Protein AF-A0A3A4V6E0-F1 (afdb_monomer_lite)

Secondary structure (DSSP, 8-state):
--SSGGGGGS------PPPGGG---EEEE-SSSEEEE-HHHHHHHHHHHHHHHHHHHHHHHSS-TTHHHHHHHHHHHHHHHHTPPPGGGT---HHHHHHHHHHHHHHHHHHHH-

Structure (mmCIF, N/CA/C/O backbone):
data_AF-A0A3A4V6E0-F1
#
_entry.id   AF-A0A3A4V6E0-F1
#
loop_
_atom_site.group_PDB
_atom_site.id
_atom_site.type_symbol
_atom_site.label_atom_id
_atom_site.label_alt_id
_atom_site.label_comp_id
_atom_site.label_asym_id
_atom_site.label_entity_id
_atom_site.label_seq_id
_atom_site.pdbx_PDB_ins_code
_atom_site.Cartn_x
_atom_site.Cartn_y
_atom_site.Cartn_z
_atom_site.occupancy
_atom_site.B_iso_or_equiv
_atom_site.auth_seq_id
_atom_site.auth_comp_id
_atom_site.auth_asym_id
_atom_site.auth_atom_id
_atom_site.pdbx_PDB_model_num
ATOM 1 N N . MET A 1 1 ? 32.894 -11.249 -59.263 1.00 49.59 1 MET A N 1
ATOM 2 C CA . MET A 1 1 ? 31.422 -11.262 -59.088 1.00 49.59 1 MET A CA 1
ATOM 3 C C . MET A 1 1 ? 31.022 -11.886 -57.736 1.00 49.59 1 MET A C 1
ATOM 5 O O . MET A 1 1 ? 30.064 -12.635 -57.676 1.00 49.59 1 MET A O 1
ATOM 9 N N . PHE A 1 2 ? 31.761 -11.609 -56.648 1.00 53.53 2 PHE A N 1
ATOM 10 C CA . PHE A 1 2 ? 31.549 -12.243 -55.327 1.00 53.53 2 PHE A CA 1
ATOM 11 C C . PHE A 1 2 ? 31.912 -11.322 -54.141 1.00 53.53 2 PHE A C 1
ATOM 13 O O . PHE A 1 2 ? 32.154 -11.786 -53.036 1.00 53.53 2 PHE A O 1
ATOM 20 N N . GLN A 1 3 ? 31.958 -10.003 -54.365 1.00 47.56 3 GLN A N 1
ATOM 21 C CA . GLN A 1 3 ? 32.286 -9.010 -53.328 1.00 47.56 3 GLN A CA 1
ATOM 22 C C . GLN A 1 3 ? 31.058 -8.221 -52.840 1.00 47.56 3 GLN A C 1
ATOM 24 O O . GLN A 1 3 ? 31.119 -7.562 -51.813 1.00 47.56 3 GLN A O 1
ATOM 29 N N . TRP A 1 4 ? 29.925 -8.319 -53.545 1.00 43.62 4 TRP A N 1
ATOM 30 C CA . TRP A 1 4 ? 28.696 -7.590 -53.210 1.00 43.62 4 TRP A CA 1
ATOM 31 C C . TRP A 1 4 ? 27.843 -8.288 -52.134 1.00 43.62 4 TRP A C 1
ATOM 33 O O . TRP A 1 4 ? 27.141 -7.625 -51.381 1.00 43.62 4 TRP A O 1
ATOM 43 N N . PHE A 1 5 ? 27.958 -9.615 -51.991 1.00 47.78 5 PHE A N 1
ATOM 44 C CA . PHE A 1 5 ? 27.172 -10.393 -51.019 1.00 47.78 5 PHE A CA 1
ATOM 45 C C . PHE A 1 5 ? 27.555 -10.146 -49.549 1.00 47.78 5 PHE A C 1
ATOM 47 O O . PHE A 1 5 ? 26.740 -10.382 -48.664 1.00 47.78 5 PHE A O 1
ATOM 54 N N . TRP A 1 6 ? 28.764 -9.648 -49.273 1.00 51.09 6 TRP A N 1
ATOM 55 C CA . TRP A 1 6 ? 29.228 -9.392 -47.903 1.00 51.09 6 TRP A CA 1
ATOM 56 C C . TRP A 1 6 ? 28.802 -8.023 -47.350 1.00 51.09 6 TRP A C 1
ATOM 58 O O . TRP A 1 6 ? 28.789 -7.844 -46.138 1.00 51.09 6 TRP A O 1
ATOM 68 N N . ASN A 1 7 ? 28.363 -7.089 -48.203 1.00 48.09 7 ASN A N 1
ATOM 69 C CA . ASN A 1 7 ? 27.887 -5.767 -47.769 1.00 48.09 7 ASN A CA 1
ATOM 70 C C . ASN A 1 7 ? 26.421 -5.746 -47.302 1.00 48.09 7 ASN A C 1
ATOM 72 O O . ASN A 1 7 ? 25.960 -4.719 -46.822 1.00 48.09 7 ASN A O 1
ATOM 76 N N . LEU A 1 8 ? 25.690 -6.862 -47.399 1.00 50.56 8 LEU A N 1
ATOM 77 C CA . LEU A 1 8 ? 24.344 -7.002 -46.817 1.00 50.56 8 LEU A CA 1
ATOM 78 C C . LEU A 1 8 ? 24.364 -7.394 -45.328 1.00 50.56 8 LEU A C 1
ATOM 80 O O . LEU A 1 8 ? 23.325 -7.364 -44.677 1.00 50.56 8 LEU A O 1
ATOM 84 N N . PHE A 1 9 ? 25.538 -7.735 -44.788 1.00 55.84 9 PHE A N 1
ATOM 85 C CA . PHE A 1 9 ? 25.778 -7.928 -43.352 1.00 55.84 9 PHE A CA 1
ATOM 86 C C . PHE A 1 9 ? 26.534 -6.742 -42.726 1.00 55.84 9 PHE A C 1
ATOM 88 O O . PHE A 1 9 ? 27.061 -6.857 -41.619 1.00 55.84 9 PHE A O 1
ATOM 95 N N . GLY A 1 10 ? 26.609 -5.617 -43.444 1.00 47.47 10 GLY A N 1
ATOM 96 C CA . GLY A 1 10 ? 27.142 -4.360 -42.938 1.00 47.47 10 GLY A CA 1
ATOM 97 C C . GLY A 1 10 ? 26.156 -3.730 -41.964 1.00 47.47 10 GLY A C 1
ATOM 98 O O . GLY A 1 10 ? 25.023 -3.452 -42.338 1.00 47.47 10 GLY A O 1
ATOM 99 N N . GLU A 1 11 ? 26.623 -3.565 -40.729 1.00 53.84 11 GLU A N 1
ATOM 100 C CA . GLU A 1 11 ? 26.040 -2.750 -39.664 1.00 53.84 11 GLU A CA 1
ATOM 101 C C . GLU A 1 11 ? 24.557 -3.029 -39.386 1.00 53.84 11 GLU A C 1
ATOM 103 O O . GLU A 1 11 ? 23.643 -2.385 -39.894 1.00 53.84 11 GLU A O 1
ATOM 108 N N . LYS A 1 12 ? 24.315 -3.947 -38.438 1.00 49.34 12 LYS A N 1
ATOM 109 C CA . LYS A 1 12 ? 23.198 -3.724 -37.519 1.00 49.34 12 LYS A CA 1
ATOM 110 C C . LYS A 1 12 ? 23.468 -2.369 -36.873 1.00 49.34 12 LYS A C 1
ATOM 112 O O . LYS A 1 12 ? 24.245 -2.306 -35.924 1.00 49.34 12 LYS A O 1
ATOM 117 N N . GLU A 1 13 ? 22.856 -1.311 -37.392 1.00 50.28 13 GLU A N 1
ATOM 118 C CA . GLU A 1 13 ? 22.521 -0.168 -36.562 1.00 50.28 13 GLU A CA 1
ATOM 119 C C . GLU A 1 13 ? 21.851 -0.776 -35.330 1.00 50.28 13 GLU A C 1
ATOM 121 O O . GLU A 1 13 ? 20.776 -1.384 -35.419 1.00 50.28 13 GLU A O 1
ATOM 126 N N . GLU A 1 14 ? 22.548 -0.752 -34.191 1.00 52.47 14 GLU A N 1
ATOM 127 C CA . GLU A 1 14 ? 21.874 -0.908 -32.919 1.00 52.47 14 GLU A CA 1
ATOM 128 C C . GLU A 1 14 ? 20.820 0.187 -32.938 1.00 52.47 14 GLU A C 1
ATOM 130 O O . GLU A 1 14 ? 21.134 1.365 -32.784 1.00 52.47 14 GLU A O 1
ATOM 135 N N . ILE A 1 15 ? 19.569 -0.190 -33.214 1.00 57.22 15 ILE A N 1
ATOM 136 C CA . ILE A 1 15 ? 18.436 0.639 -32.852 1.00 57.22 15 ILE A CA 1
ATOM 137 C C . ILE A 1 15 ? 18.697 0.907 -31.377 1.00 57.22 15 ILE A C 1
ATOM 139 O O . ILE A 1 15 ? 18.613 -0.025 -30.571 1.00 57.22 15 ILE A O 1
ATOM 143 N N . ASP A 1 16 ? 19.095 2.134 -31.039 1.00 58.41 16 ASP A N 1
ATOM 144 C CA . ASP A 1 16 ? 19.217 2.600 -29.661 1.00 58.41 16 ASP A CA 1
ATOM 145 C C . ASP A 1 16 ? 17.789 2.738 -29.124 1.00 58.41 16 ASP A C 1
ATOM 147 O O . ASP A 1 16 ? 17.214 3.808 -28.957 1.00 58.41 16 ASP A O 1
ATOM 151 N N . GLY A 1 17 ? 17.138 1.584 -29.046 1.00 63.44 17 GLY A N 1
ATOM 152 C CA . GLY A 1 17 ? 15.788 1.385 -28.603 1.00 63.44 17 GLY A CA 1
ATOM 153 C C . GLY A 1 17 ? 15.796 1.208 -27.101 1.00 63.44 17 GLY A C 1
ATOM 154 O O . GLY A 1 17 ? 16.814 0.898 -26.482 1.00 63.44 17 GLY A O 1
ATOM 155 N N . TYR A 1 18 ? 14.616 1.385 -26.528 1.00 60.66 18 TYR A N 1
ATOM 156 C CA . TYR A 1 18 ? 14.364 1.215 -25.108 1.00 60.66 18 TYR A CA 1
ATOM 157 C C . TYR A 1 18 ? 14.971 -0.089 -24.564 1.00 60.66 18 TYR A C 1
ATOM 159 O O . TYR A 1 18 ? 14.574 -1.189 -24.965 1.00 60.66 18 TYR A O 1
ATOM 167 N N . LYS A 1 19 ? 15.928 0.022 -23.636 1.00 70.00 19 LYS A N 1
ATOM 168 C CA . LYS A 1 19 ? 16.567 -1.135 -23.004 1.00 70.00 19 LYS A CA 1
ATOM 169 C C . LYS A 1 19 ? 15.718 -1.538 -21.797 1.00 70.00 19 LYS A C 1
ATOM 171 O O . LYS A 1 19 ? 15.233 -0.679 -21.069 1.00 70.00 19 LYS A O 1
ATOM 176 N N . PRO A 1 20 ? 15.576 -2.836 -21.478 1.00 65.69 20 PRO A N 1
ATOM 177 C CA . PRO A 1 20 ? 14.829 -3.272 -20.291 1.00 65.69 20 PRO A CA 1
ATOM 178 C C . PRO A 1 20 ? 15.300 -2.640 -18.968 1.00 65.69 20 PRO A C 1
ATOM 180 O O . PRO A 1 20 ? 14.532 -2.562 -18.012 1.00 65.69 20 PRO A O 1
ATOM 183 N N . LYS A 1 21 ? 16.561 -2.186 -18.911 1.00 65.88 21 LYS A N 1
ATOM 184 C CA . LYS A 1 21 ? 17.153 -1.473 -17.769 1.00 65.88 21 LYS A CA 1
ATOM 185 C C . LYS A 1 21 ? 16.634 -0.038 -17.612 1.00 65.88 21 LYS A C 1
ATOM 187 O O . LYS A 1 21 ? 16.721 0.498 -16.515 1.00 65.88 21 LYS A O 1
ATOM 192 N N . ASP A 1 22 ? 16.046 0.528 -18.662 1.00 66.25 22 ASP A N 1
ATOM 193 C CA . ASP A 1 22 ? 15.457 1.870 -18.681 1.00 66.25 22 ASP A CA 1
ATOM 194 C C . ASP A 1 22 ? 14.035 1.871 -18.089 1.00 66.25 22 ASP A C 1
ATOM 196 O O . ASP A 1 22 ? 13.365 2.904 -18.011 1.00 66.25 22 ASP A O 1
ATOM 200 N N . ARG A 1 23 ? 13.538 0.703 -17.652 1.00 75.69 23 ARG A N 1
ATOM 201 C CA . ARG A 1 23 ? 12.239 0.584 -16.992 1.00 75.69 23 ARG A CA 1
ATOM 202 C C . ARG A 1 23 ? 12.294 1.117 -15.574 1.00 75.69 23 ARG A C 1
ATOM 204 O O . ARG A 1 23 ? 12.838 0.487 -14.670 1.00 75.69 23 ARG A O 1
ATOM 211 N N . LEU A 1 24 ? 11.647 2.263 -15.386 1.00 83.56 24 LEU A N 1
ATOM 212 C CA . LEU A 1 24 ? 11.307 2.807 -14.080 1.00 83.56 24 LEU A CA 1
ATOM 213 C C . LEU A 1 24 ? 10.358 1.833 -13.375 1.00 83.56 24 LEU A C 1
ATOM 215 O O . LEU A 1 24 ? 9.181 1.735 -13.714 1.00 83.56 24 LEU A O 1
ATOM 219 N N . LEU A 1 25 ? 10.896 1.081 -12.417 1.00 90.38 25 LEU A N 1
ATOM 220 C CA . LEU A 1 25 ? 10.141 0.159 -11.576 1.00 90.38 25 LEU A CA 1
ATOM 221 C C . LEU A 1 25 ? 10.032 0.733 -10.169 1.00 90.38 25 LEU A C 1
ATOM 223 O O . LEU A 1 25 ? 11.036 1.119 -9.568 1.00 90.38 25 LEU A O 1
ATOM 227 N N . PHE A 1 26 ? 8.821 0.726 -9.624 1.00 94.75 26 PHE A N 1
ATOM 228 C CA . PHE A 1 26 ? 8.604 1.050 -8.223 1.00 94.75 26 PHE A CA 1
ATOM 229 C C . PHE A 1 26 ? 8.848 -0.204 -7.381 1.00 94.75 26 PHE A C 1
ATOM 231 O O . PHE A 1 26 ? 8.291 -1.265 -7.670 1.00 94.75 26 PHE A O 1
ATOM 238 N N . SER A 1 27 ? 9.716 -0.105 -6.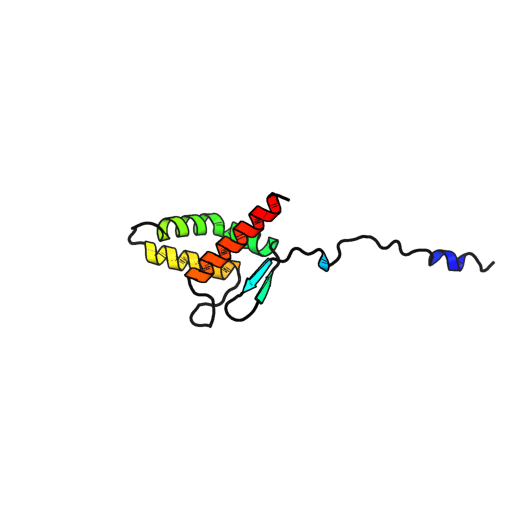374 1.00 95.06 27 SER A N 1
ATOM 239 C CA . SER A 1 27 ? 10.076 -1.237 -5.513 1.00 95.06 27 SER A CA 1
ATOM 240 C C . SER A 1 27 ? 9.499 -1.049 -4.115 1.00 95.06 27 SER A C 1
ATOM 242 O O . SER A 1 27 ? 9.703 0.007 -3.525 1.00 95.06 27 SER A O 1
ATOM 244 N N . TYR A 1 28 ? 8.822 -2.063 -3.580 1.00 96.19 28 TYR A N 1
ATOM 245 C CA . TYR A 1 28 ? 8.228 -2.026 -2.239 1.00 96.19 28 TYR A CA 1
ATOM 246 C C . TYR A 1 28 ? 8.224 -3.401 -1.568 1.00 96.19 28 TYR A C 1
ATOM 248 O O . TYR A 1 28 ? 8.334 -4.420 -2.244 1.00 96.19 28 TYR A O 1
ATOM 256 N N . PHE A 1 29 ? 8.101 -3.441 -0.241 1.00 96.00 29 PHE A N 1
ATOM 257 C CA . PHE A 1 29 ? 7.942 -4.676 0.529 1.00 96.00 29 PHE A CA 1
ATOM 258 C C . PHE A 1 29 ? 6.456 -5.028 0.656 1.00 96.00 29 PHE A C 1
ATOM 260 O O . PHE A 1 29 ? 5.653 -4.152 0.956 1.00 96.00 29 PHE A O 1
ATOM 267 N N . ASN A 1 30 ? 6.075 -6.285 0.411 1.00 93.50 30 ASN A N 1
ATOM 268 C CA . ASN A 1 30 ? 4.667 -6.711 0.430 1.00 93.50 30 ASN A CA 1
ATOM 269 C C . ASN A 1 30 ? 4.241 -7.469 1.705 1.00 93.50 30 ASN A C 1
ATOM 271 O O . ASN A 1 30 ? 3.162 -8.058 1.709 1.00 93.50 30 ASN A O 1
ATOM 275 N N . GLY A 1 31 ? 5.098 -7.511 2.728 1.00 91.75 31 GLY A N 1
ATOM 276 C CA . GLY A 1 31 ? 4.937 -8.345 3.929 1.00 91.75 31 GLY A CA 1
ATOM 277 C C . GLY A 1 31 ? 5.825 -9.594 3.929 1.00 91.75 31 GLY A C 1
ATOM 278 O O . GLY A 1 31 ? 6.247 -10.056 4.983 1.00 91.75 31 GLY A O 1
ATOM 279 N N . GLU A 1 32 ? 6.216 -10.089 2.750 1.00 92.50 32 GLU A N 1
ATOM 280 C CA . GLU A 1 32 ? 7.054 -11.293 2.619 1.00 92.50 32 GLU A CA 1
ATOM 281 C C . GLU A 1 32 ? 8.370 -11.025 1.886 1.00 92.50 32 GLU A C 1
ATOM 283 O O . GLU A 1 32 ? 9.420 -11.568 2.230 1.00 92.50 32 GLU A O 1
ATOM 288 N N . LYS A 1 33 ? 8.325 -10.209 0.830 1.00 93.81 33 LYS A N 1
ATOM 289 C CA . LYS A 1 33 ? 9.467 -9.937 -0.043 1.00 93.81 33 LYS A CA 1
ATOM 290 C C . LYS A 1 33 ? 9.353 -8.581 -0.721 1.00 93.81 33 LYS A C 1
ATOM 292 O O . LYS A 1 33 ? 8.287 -7.973 -0.808 1.00 93.81 33 LYS A O 1
ATOM 297 N N . THR A 1 34 ? 10.469 -8.138 -1.283 1.00 96.00 34 THR A N 1
ATOM 298 C CA . THR A 1 34 ? 10.492 -6.959 -2.145 1.00 96.00 34 THR A CA 1
ATOM 299 C C . THR A 1 34 ? 9.914 -7.290 -3.520 1.00 96.00 34 THR A C 1
ATOM 301 O O . THR A 1 34 ? 10.368 -8.211 -4.202 1.00 96.00 34 THR A O 1
ATOM 304 N N . ILE A 1 35 ? 8.929 -6.507 -3.943 1.00 95.25 35 ILE A N 1
ATOM 305 C CA . ILE A 1 35 ? 8.288 -6.548 -5.253 1.00 95.25 35 ILE A CA 1
ATOM 306 C C . ILE A 1 35 ? 8.779 -5.363 -6.076 1.00 95.25 35 ILE A C 1
ATOM 308 O O . ILE A 1 35 ? 8.886 -4.251 -5.568 1.00 95.25 35 ILE A O 1
ATOM 312 N N . LYS A 1 36 ? 9.053 -5.600 -7.362 1.00 94.25 36 LYS A N 1
ATOM 313 C CA . LYS A 1 36 ? 9.261 -4.547 -8.359 1.00 94.25 36 LYS A CA 1
ATOM 314 C C . LYS A 1 36 ? 8.037 -4.501 -9.261 1.00 94.25 36 LYS A C 1
ATOM 316 O O . LYS A 1 36 ? 7.792 -5.456 -9.996 1.00 94.25 36 LYS A O 1
ATOM 321 N N . ALA A 1 37 ? 7.269 -3.426 -9.184 1.00 93.81 37 ALA A N 1
ATOM 322 C CA . ALA A 1 37 ? 6.037 -3.261 -9.937 1.00 93.81 37 ALA A CA 1
ATOM 323 C C . ALA A 1 37 ? 6.164 -2.177 -11.004 1.00 93.81 37 ALA A C 1
ATOM 325 O O . ALA A 1 37 ? 6.942 -1.228 -10.880 1.00 93.81 37 ALA A O 1
ATOM 326 N N . ASP A 1 38 ? 5.352 -2.331 -12.047 1.00 92.75 38 ASP A N 1
ATOM 327 C CA . ASP A 1 38 ? 5.163 -1.295 -13.047 1.00 92.75 38 ASP A CA 1
ATOM 328 C C . ASP A 1 38 ? 4.334 -0.147 -12.436 1.00 92.75 38 ASP A C 1
ATOM 330 O O . ASP A 1 38 ? 3.171 -0.359 -12.066 1.00 92.75 38 ASP A O 1
ATOM 334 N N . PRO A 1 39 ? 4.903 1.063 -12.319 1.00 93.12 39 PRO A N 1
ATOM 335 C CA . PRO A 1 39 ? 4.222 2.201 -11.715 1.00 93.12 39 PRO A CA 1
ATOM 336 C C . PRO A 1 39 ? 2.967 2.618 -12.487 1.00 93.12 39 PRO A C 1
ATOM 338 O O . PRO A 1 39 ? 2.033 3.128 -11.874 1.00 93.12 39 PRO A O 1
ATOM 341 N N . MET A 1 40 ? 2.884 2.371 -13.801 1.00 91.94 40 MET A N 1
ATOM 342 C CA . MET A 1 40 ? 1.678 2.693 -14.572 1.00 91.94 40 MET A CA 1
ATOM 343 C C . MET A 1 40 ? 0.502 1.803 -14.178 1.00 91.94 40 MET A C 1
ATOM 345 O O . MET A 1 40 ? -0.637 2.267 -14.130 1.00 91.94 40 MET A O 1
ATOM 349 N N . VAL A 1 41 ? 0.765 0.532 -13.867 1.00 94.50 41 VAL A N 1
ATOM 350 C CA . VAL A 1 41 ? -0.272 -0.401 -13.408 1.00 94.50 41 VAL A CA 1
ATOM 351 C C . VAL A 1 41 ? -0.786 0.020 -12.036 1.00 94.50 41 VAL A C 1
ATOM 353 O O . VAL A 1 41 ? -1.998 0.066 -11.832 1.00 94.50 41 VAL A O 1
ATOM 356 N N . LEU A 1 42 ? 0.123 0.368 -11.121 1.00 96.12 42 LEU A N 1
ATOM 357 C CA . LEU A 1 42 ? -0.235 0.861 -9.790 1.00 96.12 42 LEU A CA 1
ATOM 358 C C . LEU A 1 42 ? -1.032 2.166 -9.874 1.00 96.12 42 LEU A C 1
ATOM 360 O O . LEU A 1 42 ? -2.086 2.279 -9.257 1.00 96.12 42 LEU A O 1
ATOM 364 N N . HIS A 1 43 ? -0.585 3.113 -10.702 1.00 94.81 43 HIS A N 1
ATOM 365 C CA . HIS A 1 43 ? -1.282 4.378 -10.908 1.00 94.81 43 HIS A CA 1
ATOM 366 C C . HIS A 1 43 ? -2.677 4.170 -11.505 1.00 94.81 43 HIS A C 1
ATOM 368 O O . HIS A 1 43 ? -3.631 4.798 -11.062 1.00 94.81 43 HIS A O 1
ATOM 374 N N . ARG A 1 44 ? -2.837 3.273 -12.486 1.00 95.81 44 ARG A N 1
ATOM 375 C CA . ARG A 1 44 ? -4.158 2.978 -13.060 1.00 95.81 44 ARG A CA 1
ATOM 376 C C . ARG A 1 44 ? -5.119 2.428 -12.005 1.00 95.81 44 ARG A C 1
ATOM 378 O O . ARG A 1 44 ? -6.212 2.962 -11.871 1.00 95.81 44 ARG A O 1
ATOM 385 N N . LYS A 1 45 ? -4.686 1.436 -11.221 1.00 97.19 45 LYS A N 1
ATOM 386 C CA . LYS A 1 45 ? -5.483 0.888 -10.111 1.00 97.19 45 LYS A CA 1
ATOM 387 C C . LYS A 1 45 ? -5.829 1.951 -9.069 1.00 97.19 45 LYS A C 1
ATOM 389 O O . LYS A 1 45 ? -6.948 1.983 -8.578 1.00 97.19 45 LYS A O 1
ATOM 394 N N . LEU A 1 46 ? -4.883 2.836 -8.751 1.00 96.25 46 LEU A N 1
ATOM 395 C CA . LEU A 1 46 ? -5.125 3.957 -7.847 1.00 96.25 46 LEU A CA 1
ATOM 396 C C . LEU A 1 46 ? -6.213 4.887 -8.397 1.00 96.25 46 LEU A C 1
ATOM 398 O O . LEU A 1 46 ? -7.104 5.279 -7.654 1.00 96.25 46 LEU A O 1
ATOM 402 N N . MET A 1 47 ? -6.172 5.213 -9.691 1.00 95.12 47 MET A N 1
ATOM 403 C CA . MET A 1 47 ? -7.179 6.069 -10.325 1.00 95.12 47 MET A CA 1
ATOM 404 C C . MET A 1 47 ? -8.565 5.416 -10.380 1.00 95.12 47 MET A C 1
ATOM 406 O O . MET A 1 47 ? -9.558 6.128 -10.264 1.00 95.12 47 MET A O 1
ATOM 410 N N . GLU A 1 48 ? -8.643 4.089 -10.517 1.00 96.75 48 GLU A N 1
ATOM 411 C CA . GLU A 1 48 ? -9.909 3.337 -10.499 1.00 96.75 48 GLU A CA 1
ATOM 412 C C . GLU A 1 48 ? -10.653 3.482 -9.162 1.00 96.75 48 GLU A C 1
ATOM 414 O O . GLU A 1 48 ? -11.878 3.549 -9.155 1.00 96.75 48 GLU A O 1
ATOM 419 N N . VAL A 1 49 ? -9.926 3.585 -8.043 1.00 96.06 49 VAL A N 1
ATOM 420 C CA . VAL A 1 49 ? -10.511 3.704 -6.693 1.00 96.06 49 VAL A CA 1
ATOM 421 C C . VAL A 1 49 ? -10.291 5.076 -6.048 1.00 96.06 49 VAL A C 1
ATOM 423 O O . VAL A 1 49 ? -10.642 5.274 -4.888 1.00 96.06 49 VAL A O 1
ATOM 426 N N . GLY A 1 50 ? -9.703 6.035 -6.767 1.00 92.69 50 GLY A N 1
ATOM 427 C CA . GLY A 1 50 ? -9.117 7.242 -6.176 1.00 92.69 50 GLY A CA 1
ATOM 428 C C . GLY A 1 50 ? -10.120 8.135 -5.449 1.00 92.69 50 GLY A C 1
ATOM 429 O O . GLY A 1 50 ? -9.827 8.640 -4.366 1.00 92.69 50 GLY A O 1
ATOM 430 N N . THR A 1 51 ? -11.324 8.299 -6.003 1.00 93.88 51 THR A N 1
ATOM 431 C CA . THR A 1 51 ? -12.388 9.089 -5.366 1.00 93.88 51 THR A CA 1
ATOM 432 C C . THR A 1 51 ? -12.856 8.453 -4.060 1.00 93.88 51 THR A C 1
ATOM 434 O O . THR A 1 51 ? -12.972 9.145 -3.050 1.00 93.88 51 THR A O 1
ATOM 437 N N . GLU A 1 52 ? -13.089 7.141 -4.062 1.00 95.25 52 GLU A N 1
ATOM 438 C CA . GLU A 1 52 ? -13.536 6.415 -2.872 1.00 95.25 52 GLU A CA 1
ATOM 439 C C . GLU A 1 52 ? -12.435 6.361 -1.810 1.00 95.25 52 GLU A C 1
ATOM 441 O O . GLU A 1 52 ? -12.691 6.641 -0.644 1.00 95.25 52 GLU A O 1
ATOM 446 N N . LEU A 1 53 ? -11.194 6.086 -2.223 1.00 95.00 53 LEU A N 1
ATOM 447 C CA . LEU A 1 53 ? -10.032 6.074 -1.340 1.00 95.00 53 LEU A CA 1
ATOM 448 C C . LEU A 1 53 ? -9.833 7.435 -0.665 1.00 95.00 53 LEU A C 1
ATOM 450 O O . LEU A 1 53 ? -9.622 7.497 0.542 1.00 95.00 53 LEU A O 1
ATOM 454 N N . SER A 1 54 ? -9.950 8.532 -1.419 1.00 94.81 54 SER A N 1
ATOM 455 C CA . SER A 1 54 ? -9.825 9.880 -0.859 1.00 94.81 54 SER A CA 1
ATOM 456 C C . SER A 1 54 ? -10.908 10.183 0.178 1.00 94.81 54 SER A C 1
ATOM 458 O O . SER A 1 54 ? -10.611 10.831 1.182 1.00 94.81 54 SER A O 1
ATOM 460 N N . LEU A 1 55 ? -12.146 9.740 -0.055 1.00 95.44 55 LEU A N 1
ATOM 461 C CA . LEU A 1 55 ? -13.240 9.899 0.902 1.00 95.44 55 LEU A CA 1
ATOM 462 C C . LEU A 1 55 ? -12.986 9.069 2.166 1.00 95.44 55 LEU A C 1
ATOM 464 O O . LEU A 1 55 ? -13.113 9.587 3.275 1.00 95.44 55 LEU A O 1
ATOM 468 N N . ASP A 1 56 ? -12.564 7.816 2.010 1.00 95.56 56 ASP A N 1
ATOM 469 C CA . ASP A 1 56 ? -12.263 6.938 3.138 1.00 95.56 56 ASP A CA 1
ATOM 470 C C . ASP A 1 56 ? -11.123 7.492 4.000 1.00 95.56 56 ASP A C 1
ATOM 472 O O . ASP A 1 56 ? -11.252 7.531 5.221 1.00 95.56 56 ASP A O 1
ATOM 476 N N . MET A 1 57 ? -10.053 8.018 3.390 1.00 94.19 57 MET A N 1
ATOM 477 C CA . MET A 1 57 ? -8.955 8.687 4.106 1.00 94.19 57 MET A CA 1
ATOM 478 C C . MET A 1 57 ? -9.446 9.890 4.933 1.00 94.19 57 MET A C 1
ATOM 480 O O . MET A 1 57 ? -9.034 10.092 6.081 1.00 94.19 57 MET A O 1
ATOM 484 N N . GLN A 1 58 ? -10.355 10.697 4.376 1.00 95.06 58 GLN A N 1
ATOM 485 C CA . GLN A 1 58 ? -10.941 11.838 5.087 1.00 95.06 58 GLN A CA 1
ATOM 486 C C . GLN A 1 58 ? -11.822 11.390 6.259 1.00 95.06 58 GLN A C 1
ATOM 488 O O . GLN A 1 58 ? -11.733 11.941 7.355 1.00 95.06 58 GLN A O 1
ATOM 493 N N . VAL A 1 59 ? -12.656 10.368 6.067 1.00 95.88 59 VAL A N 1
ATOM 494 C CA . VAL A 1 59 ? -13.525 9.858 7.136 1.00 95.88 59 VAL A CA 1
ATOM 495 C C . VAL A 1 59 ? -12.710 9.141 8.219 1.00 95.88 59 VAL A C 1
ATOM 497 O O . VAL A 1 59 ? -12.984 9.337 9.405 1.00 95.88 59 VAL A O 1
ATOM 500 N N . ALA A 1 60 ? -11.674 8.386 7.850 1.00 93.81 60 ALA A N 1
ATOM 501 C CA . ALA A 1 60 ? -10.791 7.663 8.769 1.00 93.81 60 ALA A CA 1
ATOM 502 C C . ALA A 1 60 ? -9.949 8.588 9.671 1.00 93.81 60 ALA A C 1
ATOM 504 O O . ALA A 1 60 ? -9.573 8.215 10.789 1.00 93.81 60 ALA A O 1
ATOM 505 N N . SER A 1 61 ? -9.692 9.817 9.219 1.00 92.31 61 SER A N 1
ATOM 506 C CA . SER A 1 61 ? -9.027 10.864 10.007 1.00 92.31 61 SER A CA 1
ATOM 507 C C . SER A 1 61 ? -9.998 11.727 10.826 1.00 92.31 61 SER A C 1
ATOM 509 O O . SER A 1 61 ? -9.570 12.496 11.686 1.00 92.31 61 SER A O 1
ATOM 511 N N . SER A 1 62 ? -11.308 11.580 10.616 1.00 94.12 62 SER A N 1
ATOM 512 C CA . SER A 1 62 ? -12.342 12.350 11.312 1.00 94.12 62 SER A CA 1
ATOM 513 C C . SER A 1 62 ? -12.774 11.702 12.642 1.00 94.12 62 SER A C 1
ATOM 515 O O . SER A 1 62 ? -12.642 10.489 12.821 1.00 94.12 62 SER A O 1
ATOM 517 N N . PRO A 1 63 ? -13.390 12.462 13.569 1.00 93.31 63 PRO A N 1
ATOM 518 C CA . PRO A 1 63 ? -14.019 11.907 14.772 1.00 93.31 63 PRO A CA 1
ATOM 519 C C . PRO A 1 63 ? -15.385 11.236 14.498 1.00 93.31 63 PRO A C 1
ATOM 521 O O . PRO A 1 63 ? -16.185 11.073 15.420 1.00 93.31 63 PRO A O 1
ATOM 524 N N . SER A 1 64 ? -15.692 10.872 13.246 1.00 93.88 64 SER A N 1
ATOM 525 C CA . SER A 1 64 ? -16.947 10.206 12.880 1.00 93.88 64 SER A CA 1
ATOM 526 C C . SER A 1 64 ? -17.078 8.825 13.530 1.00 93.88 64 SER A C 1
ATOM 528 O O . SER A 1 64 ? -16.096 8.117 13.752 1.00 93.88 64 SER A O 1
ATOM 530 N N . LYS A 1 65 ? -18.320 8.389 13.762 1.00 94.00 65 LYS A N 1
ATOM 531 C CA . LYS A 1 65 ? -18.619 7.009 14.181 1.00 94.00 65 LYS A CA 1
ATOM 532 C C . LYS A 1 65 ? -18.222 5.985 13.112 1.00 94.00 65 LYS A C 1
ATOM 534 O O . LYS A 1 65 ? -17.901 4.851 13.450 1.00 94.00 65 LYS A O 1
ATOM 539 N N . ASP A 1 66 ? -18.179 6.405 11.849 1.00 95.62 66 ASP A N 1
ATOM 540 C CA . ASP A 1 66 ? -17.804 5.559 10.712 1.00 95.62 66 ASP A CA 1
ATOM 541 C C . ASP A 1 66 ? -16.288 5.468 10.490 1.00 95.62 66 ASP A C 1
ATOM 543 O O . ASP A 1 66 ? -15.842 4.784 9.571 1.00 95.62 66 ASP A O 1
ATOM 547 N N . ARG A 1 67 ? -15.480 6.113 11.345 1.00 95.19 67 ARG A N 1
ATOM 548 C CA . ARG A 1 67 ? -14.016 6.160 11.232 1.00 95.19 67 ARG A CA 1
ATOM 549 C C . ARG A 1 67 ? -13.386 4.779 11.032 1.00 95.19 67 ARG A C 1
ATOM 551 O O . ARG A 1 67 ? -12.573 4.607 10.134 1.00 95.19 67 ARG A O 1
ATOM 558 N N . ILE A 1 68 ? -13.765 3.798 11.854 1.00 95.44 68 ILE A N 1
ATOM 559 C CA . ILE A 1 68 ? -13.194 2.440 11.803 1.00 95.44 68 ILE A CA 1
ATOM 560 C C . ILE A 1 68 ? -13.568 1.748 10.488 1.00 95.44 68 ILE A C 1
ATOM 562 O O . ILE A 1 68 ? -12.734 1.105 9.859 1.00 95.44 68 ILE A O 1
ATOM 566 N N . LYS A 1 69 ? -14.815 1.913 10.039 1.00 96.44 69 LYS A N 1
ATOM 567 C CA . LYS A 1 69 ? -15.283 1.335 8.777 1.00 96.44 69 LYS A CA 1
ATOM 568 C C . LYS A 1 69 ? -14.534 1.931 7.582 1.00 96.44 69 LYS A C 1
ATOM 570 O O . LYS A 1 69 ? -14.128 1.187 6.696 1.00 96.44 69 LYS A O 1
ATOM 575 N N . ALA A 1 70 ? -14.332 3.248 7.580 1.00 96.06 70 ALA A N 1
ATOM 576 C CA . ALA A 1 70 ? -13.563 3.937 6.549 1.00 96.06 70 ALA A CA 1
ATOM 577 C C . ALA A 1 70 ? -12.083 3.526 6.564 1.00 96.06 70 ALA A C 1
ATOM 579 O O . ALA A 1 70 ? -11.507 3.296 5.509 1.00 96.06 70 ALA A O 1
ATOM 580 N N . GLN A 1 71 ? -11.489 3.349 7.748 1.00 95.81 71 GLN A N 1
ATOM 581 C CA . GLN A 1 71 ? -10.118 2.855 7.898 1.00 95.81 71 GLN A CA 1
ATOM 582 C C . GLN A 1 71 ? -9.948 1.462 7.266 1.00 95.81 71 GLN A C 1
ATOM 584 O O . GLN A 1 71 ? -9.030 1.255 6.477 1.00 95.81 71 GLN A O 1
ATOM 589 N N . ILE A 1 72 ? -10.864 0.529 7.545 1.00 96.19 72 ILE A N 1
ATOM 590 C CA . ILE A 1 72 ? -10.843 -0.817 6.947 1.00 96.19 72 ILE A CA 1
ATOM 591 C C . ILE A 1 72 ? -10.986 -0.727 5.422 1.00 96.19 72 ILE A C 1
ATOM 593 O O . ILE A 1 72 ? -10.181 -1.300 4.691 1.00 96.19 72 ILE A O 1
ATOM 597 N N . ALA A 1 73 ? -11.964 0.042 4.933 1.00 97.06 73 ALA A N 1
ATOM 598 C CA . ALA A 1 73 ? -12.207 0.205 3.501 1.00 97.06 73 ALA A CA 1
ATOM 599 C C . ALA A 1 73 ? -11.017 0.851 2.765 1.00 97.06 73 ALA A C 1
ATOM 601 O O . ALA A 1 73 ? -10.708 0.472 1.633 1.00 97.06 73 ALA A O 1
ATOM 602 N N . MET A 1 74 ? -10.332 1.798 3.412 1.00 97.00 74 MET A N 1
ATOM 603 C CA . MET A 1 74 ? -9.097 2.410 2.923 1.00 97.00 74 MET A CA 1
ATOM 604 C C . MET A 1 74 ? -7.991 1.359 2.778 1.00 97.00 74 MET A C 1
ATOM 606 O O . MET A 1 74 ? -7.379 1.255 1.715 1.00 97.00 74 MET A O 1
ATOM 610 N N . VAL A 1 75 ? -7.755 0.552 3.817 1.00 97.12 75 VAL A N 1
ATOM 611 C CA . VAL A 1 75 ? -6.719 -0.493 3.810 1.00 97.12 75 VAL A CA 1
ATOM 612 C C . VAL A 1 75 ? -7.004 -1.544 2.738 1.00 97.12 75 VAL A C 1
ATOM 614 O O . VAL A 1 75 ? -6.102 -1.882 1.975 1.00 97.12 75 VAL A O 1
ATOM 617 N N . GLU A 1 76 ? -8.248 -2.005 2.599 1.00 97.19 76 GLU A N 1
ATOM 618 C CA . GLU A 1 76 ? -8.636 -2.974 1.562 1.00 97.19 76 GLU A CA 1
ATOM 619 C C . GLU A 1 76 ? -8.376 -2.443 0.142 1.00 97.19 76 GLU A C 1
ATOM 621 O O . GLU A 1 76 ? -7.865 -3.168 -0.718 1.00 97.19 76 GLU A O 1
ATOM 626 N N . LYS A 1 77 ? -8.656 -1.157 -0.109 1.00 98.00 77 LYS A N 1
ATOM 627 C CA . LYS A 1 77 ? -8.347 -0.512 -1.395 1.00 98.00 77 LYS A CA 1
ATOM 628 C C . LYS A 1 77 ? -6.844 -0.462 -1.654 1.00 98.00 77 LYS A C 1
ATOM 630 O O . LYS A 1 77 ? -6.405 -0.808 -2.752 1.00 98.00 77 LYS A O 1
ATOM 635 N N . ILE A 1 78 ? -6.048 -0.085 -0.652 1.00 97.56 78 ILE A N 1
ATOM 636 C CA . ILE A 1 78 ? -4.581 -0.064 -0.759 1.00 97.56 78 ILE A CA 1
ATOM 637 C C . ILE A 1 78 ? -4.044 -1.473 -1.040 1.00 97.56 78 ILE A C 1
ATOM 639 O O . ILE A 1 78 ? -3.248 -1.661 -1.964 1.00 97.56 78 ILE A O 1
ATOM 643 N N . GLN A 1 79 ? -4.531 -2.482 -0.315 1.00 97.19 79 GLN A N 1
ATOM 644 C CA . GLN A 1 79 ? -4.178 -3.880 -0.552 1.00 97.19 79 GLN A CA 1
ATOM 645 C C . GLN A 1 79 ? -4.508 -4.305 -1.990 1.00 97.19 79 GLN A C 1
ATOM 647 O O . GLN A 1 79 ? -3.678 -4.941 -2.636 1.00 97.19 79 GLN A O 1
ATOM 652 N N . GLY A 1 80 ? -5.651 -3.893 -2.547 1.00 96.94 80 GLY A N 1
ATOM 653 C CA . GLY A 1 80 ? -6.011 -4.156 -3.946 1.00 96.94 80 GLY A CA 1
ATOM 654 C C . GLY A 1 80 ? -5.077 -3.492 -4.971 1.00 96.94 80 GLY A C 1
ATOM 655 O O . GLY A 1 80 ? -4.668 -4.125 -5.958 1.00 96.94 80 GLY A O 1
ATOM 656 N N . ILE A 1 81 ? -4.677 -2.239 -4.722 1.00 97.38 81 ILE A N 1
ATOM 657 C CA . ILE A 1 81 ? -3.737 -1.498 -5.580 1.00 97.38 81 ILE A CA 1
ATOM 658 C C . ILE A 1 81 ? -2.408 -2.258 -5.668 1.00 97.38 81 ILE A C 1
ATOM 660 O O . ILE A 1 81 ? -1.970 -2.639 -6.763 1.00 97.38 81 ILE A O 1
ATOM 664 N N . PHE A 1 82 ? -1.816 -2.568 -4.514 1.00 97.25 82 PHE A N 1
ATOM 665 C CA . PHE A 1 82 ? -0.498 -3.201 -4.409 1.00 97.25 82 PHE A CA 1
ATOM 666 C C . PHE A 1 82 ? -0.544 -4.737 -4.413 1.00 97.25 82 PHE A C 1
ATOM 668 O O . PHE A 1 82 ? 0.493 -5.387 -4.353 1.00 97.25 82 PHE A O 1
ATOM 675 N N . SER A 1 83 ? -1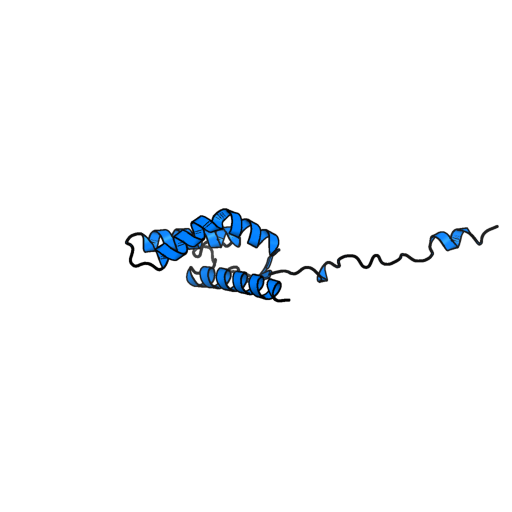.730 -5.337 -4.565 1.00 95.56 83 SER A N 1
ATOM 676 C CA . SER A 1 83 ? -1.934 -6.799 -4.548 1.00 95.56 83 SER A CA 1
ATOM 677 C C . SER A 1 83 ? -1.334 -7.459 -3.299 1.00 95.56 83 SER A C 1
ATOM 679 O O . SER A 1 83 ? -0.673 -8.496 -3.379 1.00 95.56 83 SER A O 1
ATOM 681 N N . LEU A 1 84 ? -1.526 -6.808 -2.152 1.00 96.38 84 LEU A N 1
ATOM 682 C CA . LEU A 1 84 ? -1.053 -7.272 -0.855 1.00 96.38 84 LEU A CA 1
ATOM 683 C C . LEU A 1 84 ? -1.985 -8.351 -0.310 1.00 96.38 84 LEU A C 1
ATOM 685 O O . LEU A 1 84 ? -3.188 -8.354 -0.575 1.00 96.38 84 LEU A O 1
ATOM 689 N N . LYS A 1 85 ? -1.416 -9.245 0.494 1.00 95.25 85 LYS A N 1
ATOM 690 C CA . LYS A 1 85 ? -2.200 -10.150 1.332 1.00 95.25 85 LYS A CA 1
ATOM 691 C C . LYS A 1 85 ? -2.794 -9.386 2.514 1.00 95.25 85 LYS A C 1
ATOM 693 O O . LYS A 1 85 ? -2.332 -8.293 2.849 1.00 95.25 85 LYS A O 1
ATOM 698 N N . LYS A 1 86 ? -3.787 -9.990 3.165 1.00 93.94 86 LYS A N 1
ATOM 699 C CA . LYS A 1 86 ? -4.275 -9.503 4.455 1.00 93.94 86 LYS A CA 1
ATOM 700 C C . LYS A 1 86 ? -3.201 -9.668 5.529 1.00 93.94 86 LYS A C 1
ATOM 702 O O . LYS A 1 86 ? -2.299 -10.494 5.383 1.00 93.94 86 LYS A O 1
ATOM 707 N N . TYR A 1 87 ? -3.303 -8.891 6.603 1.00 93.56 87 TYR A N 1
ATOM 708 C CA . TYR A 1 87 ? -2.340 -8.937 7.703 1.00 93.56 87 TYR A CA 1
ATOM 709 C C . TYR A 1 87 ? -2.258 -10.338 8.331 1.00 93.56 87 TYR A C 1
ATOM 711 O O . TYR A 1 87 ? -1.168 -10.843 8.585 1.00 93.56 87 TYR A O 1
ATOM 719 N N . GLU A 1 88 ? -3.399 -11.015 8.482 1.00 93.06 88 GLU A N 1
ATOM 720 C CA . GLU A 1 88 ? -3.490 -12.371 9.036 1.00 93.06 88 GLU A CA 1
ATOM 721 C C . GLU A 1 88 ? -2.730 -13.415 8.200 1.00 93.06 88 GLU A C 1
ATOM 723 O O . GLU A 1 88 ? -2.298 -14.436 8.731 1.00 93.06 88 GLU A O 1
ATOM 728 N N . ASP A 1 89 ? -2.518 -13.133 6.912 1.00 94.25 89 ASP A N 1
ATOM 729 C CA . ASP A 1 89 ? -1.808 -13.990 5.961 1.00 94.25 89 ASP A CA 1
ATOM 730 C C . ASP A 1 89 ? -0.331 -13.575 5.774 1.00 94.25 89 ASP A C 1
ATOM 73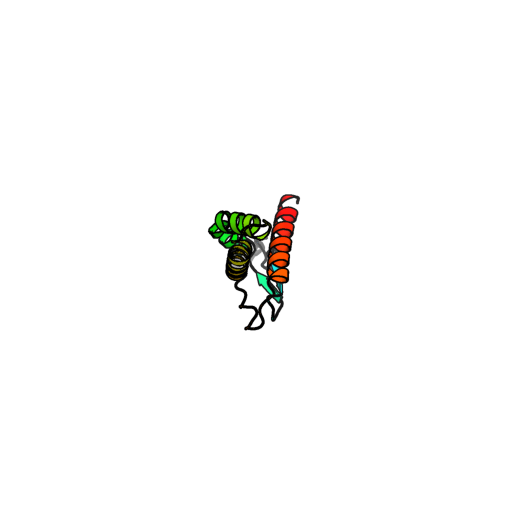2 O O . ASP A 1 89 ? 0.310 -13.982 4.799 1.00 94.25 89 ASP A O 1
ATOM 736 N N . GLY A 1 90 ? 0.210 -12.738 6.670 1.00 92.12 90 GLY A N 1
ATOM 737 C CA . GLY A 1 90 ? 1.582 -12.213 6.598 1.00 92.12 90 GLY A CA 1
ATOM 738 C C . GLY A 1 90 ? 1.739 -10.970 5.716 1.00 92.12 90 GLY A C 1
ATOM 739 O O . GLY A 1 90 ? 2.846 -10.655 5.281 1.00 92.12 90 GLY A O 1
ATOM 740 N N . GLY A 1 91 ? 0.635 -10.286 5.406 1.00 94.12 91 GLY A N 1
ATOM 741 C CA . GLY A 1 91 ? 0.640 -8.991 4.731 1.00 94.12 91 GLY A CA 1
ATOM 742 C C . GLY A 1 91 ? 1.085 -7.839 5.635 1.00 94.12 91 GLY A C 1
ATOM 743 O O . GLY A 1 91 ? 1.458 -8.021 6.792 1.00 94.12 91 GLY A O 1
ATOM 744 N N . LEU A 1 92 ? 1.022 -6.627 5.091 1.00 95.56 92 LEU A N 1
ATOM 745 C CA . LEU A 1 92 ? 1.362 -5.407 5.821 1.00 95.56 92 LEU A CA 1
ATOM 746 C C . LEU A 1 92 ? 0.290 -5.050 6.859 1.00 95.56 92 LEU A C 1
ATOM 748 O O . LEU A 1 92 ? -0.902 -5.298 6.655 1.00 95.56 92 LEU A O 1
ATOM 752 N N . THR A 1 93 ? 0.714 -4.406 7.945 1.00 96.31 93 THR A N 1
ATOM 753 C CA . THR A 1 93 ? -0.189 -3.737 8.888 1.00 96.31 93 THR A CA 1
ATOM 754 C C . THR A 1 93 ? -0.916 -2.568 8.217 1.00 96.31 93 THR A C 1
ATOM 756 O O . THR A 1 93 ? -0.515 -2.072 7.161 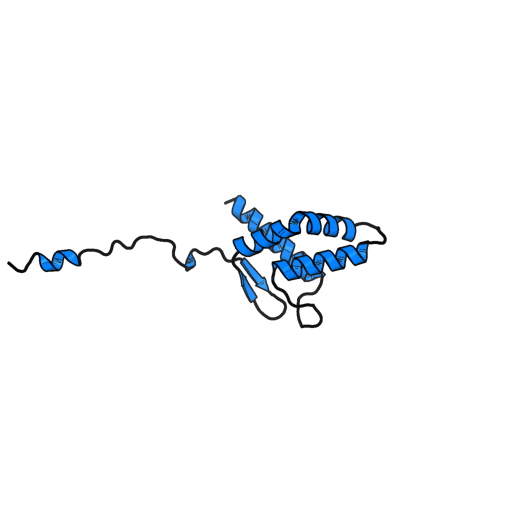1.00 96.31 93 THR A O 1
ATOM 759 N N . GLU A 1 94 ? -1.988 -2.080 8.845 1.00 94.50 94 GLU A N 1
ATOM 760 C CA . GLU A 1 94 ? -2.737 -0.923 8.337 1.00 94.50 94 GLU A CA 1
ATOM 761 C C . GLU A 1 94 ? -1.860 0.328 8.177 1.00 94.50 94 GLU A C 1
ATOM 763 O O . GLU A 1 94 ? -2.009 1.072 7.208 1.00 94.50 94 GLU A O 1
ATOM 768 N N . VAL A 1 95 ? -0.931 0.542 9.116 1.00 94.81 95 VAL A N 1
ATOM 769 C CA . VAL A 1 95 ? -0.005 1.682 9.103 1.00 94.81 95 VAL A CA 1
ATOM 770 C C . VAL A 1 95 ? 0.971 1.555 7.937 1.00 94.81 95 VAL A C 1
ATOM 772 O O . VAL A 1 95 ? 1.093 2.482 7.142 1.00 94.81 95 VAL A O 1
ATOM 775 N N . GLU A 1 96 ? 1.589 0.385 7.773 1.00 96.62 96 GLU A N 1
ATOM 776 C CA . GLU A 1 96 ? 2.514 0.115 6.666 1.00 96.62 96 GLU A CA 1
ATOM 777 C C . GLU A 1 96 ? 1.823 0.207 5.295 1.00 96.62 96 GLU A C 1
ATOM 779 O O . GLU A 1 96 ? 2.436 0.638 4.320 1.00 96.62 96 GLU A O 1
ATOM 784 N N . CYS A 1 97 ? 0.536 -0.152 5.200 1.00 97.00 97 CYS A N 1
ATOM 785 C CA . C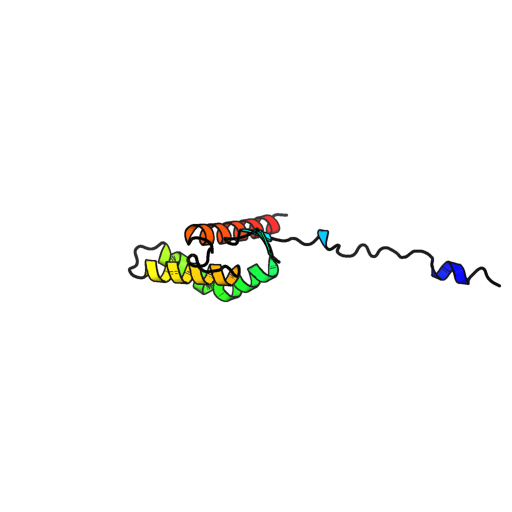YS A 1 97 ? -0.253 0.071 3.986 1.00 97.00 97 CYS A CA 1
ATOM 786 C C . CYS A 1 97 ? -0.359 1.569 3.654 1.00 97.00 97 CYS A C 1
ATOM 788 O O . CYS A 1 97 ? -0.145 1.958 2.504 1.00 97.00 97 CYS A O 1
ATOM 790 N N . GLY A 1 98 ? -0.662 2.412 4.647 1.00 95.44 98 GLY A N 1
ATOM 791 C CA . GLY A 1 98 ? -0.698 3.868 4.478 1.00 95.44 98 GLY A CA 1
ATOM 792 C C . GLY A 1 98 ? 0.656 4.433 4.045 1.00 95.44 98 GLY A C 1
ATOM 793 O O . GLY A 1 98 ? 0.742 5.130 3.036 1.00 95.44 98 GLY A O 1
ATOM 794 N N . GLU A 1 99 ? 1.731 4.041 4.732 1.00 96.12 99 GLU A N 1
ATOM 795 C CA . GLU A 1 99 ? 3.097 4.455 4.392 1.00 96.12 99 GLU A CA 1
ATOM 796 C C . GLU A 1 99 ? 3.505 4.017 2.978 1.00 96.12 99 GLU A C 1
ATOM 798 O O . GLU A 1 99 ? 4.191 4.750 2.263 1.00 96.12 99 GLU A O 1
ATOM 803 N N . LEU A 1 100 ? 3.088 2.827 2.534 1.00 97.12 100 LEU A N 1
ATOM 804 C CA . LEU A 1 100 ? 3.338 2.357 1.172 1.00 97.12 100 LEU A CA 1
ATOM 805 C C . LEU A 1 100 ? 2.661 3.252 0.127 1.00 97.12 100 LEU A C 1
ATOM 807 O O . LEU A 1 100 ? 3.276 3.582 -0.893 1.00 97.12 100 LEU A O 1
ATOM 811 N N . LEU A 1 101 ? 1.410 3.646 0.373 1.00 96.81 101 LEU A N 1
ATOM 812 C CA . LEU A 1 101 ? 0.690 4.559 -0.507 1.00 96.81 101 LEU A CA 1
ATOM 813 C C . LEU A 1 101 ? 1.395 5.920 -0.578 1.00 96.81 101 LEU A C 1
ATOM 815 O O . LEU A 1 101 ? 1.645 6.410 -1.681 1.00 96.81 101 LEU A O 1
ATOM 819 N N . ASP A 1 102 ? 1.777 6.489 0.565 1.00 95.88 102 ASP A N 1
ATOM 820 C CA . ASP A 1 102 ? 2.485 7.772 0.634 1.00 95.88 102 ASP A CA 1
ATOM 821 C C . ASP A 1 102 ? 3.822 7.717 -0.116 1.00 95.88 102 ASP A C 1
ATOM 823 O O . ASP A 1 102 ? 4.106 8.564 -0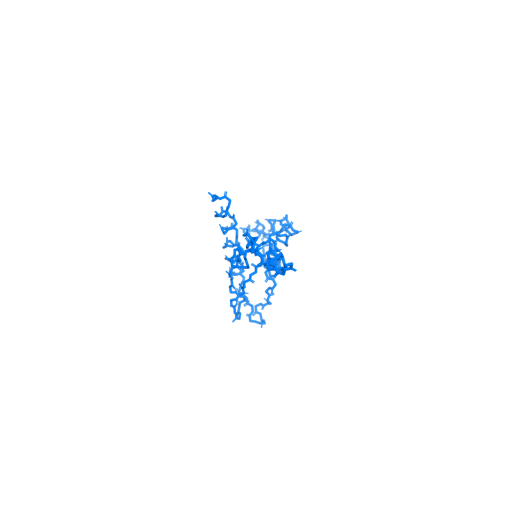.966 1.00 95.88 102 ASP A O 1
ATOM 827 N N . ASN A 1 103 ? 4.605 6.656 0.102 1.00 96.38 103 ASN A N 1
ATOM 828 C CA . ASN A 1 103 ? 5.867 6.426 -0.602 1.00 96.38 103 ASN A CA 1
ATOM 829 C C . ASN A 1 103 ? 5.685 6.357 -2.126 1.00 96.38 103 ASN A C 1
ATOM 831 O O . ASN A 1 103 ? 6.520 6.869 -2.881 1.00 96.38 103 ASN A O 1
ATOM 835 N N . PHE A 1 104 ? 4.604 5.730 -2.595 1.00 96.62 104 PHE A N 1
ATOM 836 C CA . PHE A 1 104 ? 4.290 5.665 -4.020 1.00 96.62 104 PHE A CA 1
ATOM 837 C C . PHE A 1 104 ? 3.899 7.038 -4.583 1.00 96.62 104 PHE A C 1
ATOM 839 O O . PHE A 1 104 ? 4.397 7.434 -5.640 1.00 96.62 104 PHE A O 1
ATOM 846 N N . MET A 1 105 ? 3.072 7.799 -3.864 1.00 94.88 105 MET A N 1
ATOM 847 C CA . MET A 1 105 ? 2.670 9.150 -4.267 1.00 94.88 105 MET A CA 1
ATOM 848 C C . MET A 1 105 ? 3.862 10.108 -4.328 1.00 94.88 105 MET A C 1
ATOM 850 O O . MET A 1 105 ? 4.020 10.852 -5.301 1.00 94.88 105 MET A O 1
ATOM 854 N N . ASP A 1 106 ? 4.752 10.039 -3.343 1.00 94.69 106 ASP A N 1
ATOM 855 C CA . ASP A 1 106 ? 5.998 10.800 -3.322 1.00 94.69 106 ASP A CA 1
ATOM 856 C C . ASP A 1 106 ? 6.916 10.433 -4.482 1.00 94.69 106 ASP A C 1
ATOM 858 O O . ASP A 1 106 ? 7.520 11.310 -5.108 1.00 94.69 106 ASP A O 1
ATOM 862 N N . TRP A 1 107 ? 7.011 9.144 -4.806 1.00 93.31 107 TRP A N 1
ATOM 863 C CA . TRP A 1 107 ? 7.767 8.681 -5.961 1.00 93.31 107 TRP A CA 1
ATOM 864 C C . TRP A 1 107 ? 7.197 9.247 -7.271 1.00 93.31 107 TRP A C 1
ATOM 866 O O . TRP A 1 107 ? 7.947 9.807 -8.077 1.00 93.31 107 TRP A O 1
ATOM 876 N N . CYS A 1 108 ? 5.873 9.209 -7.454 1.00 90.81 108 CYS A N 1
ATOM 877 C CA . CYS A 1 108 ? 5.208 9.820 -8.607 1.00 90.81 108 CYS A CA 1
ATOM 878 C C . CYS A 1 108 ? 5.454 11.335 -8.689 1.00 90.81 108 CYS A C 1
ATOM 880 O O . CYS A 1 108 ? 5.699 11.869 -9.771 1.00 90.81 108 CYS A O 1
ATOM 882 N N . ASN A 1 109 ? 5.421 12.041 -7.558 1.00 89.38 109 ASN A N 1
ATOM 883 C CA . ASN A 1 109 ? 5.675 13.481 -7.510 1.00 89.38 109 ASN A CA 1
ATOM 884 C C . ASN A 1 109 ? 7.132 13.835 -7.833 1.00 89.38 109 ASN A C 1
ATOM 886 O O . ASN A 1 109 ? 7.381 14.856 -8.472 1.00 89.38 109 ASN A O 1
ATOM 890 N N . LYS A 1 110 ? 8.093 12.998 -7.427 1.00 88.12 110 LYS A N 1
ATOM 891 C CA . LYS A 1 110 ? 9.511 13.164 -7.779 1.00 88.12 110 LYS A CA 1
ATOM 892 C C . LYS A 1 110 ? 9.739 12.995 -9.279 1.00 88.12 110 LYS A C 1
ATOM 894 O O . LYS A 1 110 ? 10.480 13.784 -9.851 1.00 88.12 110 LYS A O 1
ATOM 899 N N . LEU A 1 111 ? 9.058 12.044 -9.921 1.00 83.38 111 LEU A N 1
ATOM 900 C CA . LEU A 1 111 ? 9.135 11.885 -11.375 1.00 83.38 111 LEU A CA 1
ATOM 901 C C . LEU A 1 111 ? 8.619 13.097 -12.151 1.00 83.38 111 LEU A C 1
ATOM 903 O O . LEU A 1 111 ? 9.183 13.415 -13.184 1.00 83.38 111 LEU A O 1
ATOM 907 N N . LYS A 1 112 ? 7.577 13.784 -11.669 1.00 74.62 112 LYS A N 1
ATOM 908 C CA . LYS A 1 112 ? 7.037 14.980 -12.343 1.00 74.62 112 LYS A CA 1
ATOM 909 C C . LYS A 1 112 ? 7.975 16.191 -12.305 1.00 74.62 112 LYS A C 1
ATOM 911 O O . LYS A 1 112 ? 7.759 17.136 -13.055 1.00 74.62 112 LYS A O 1
ATOM 916 N N . LYS A 1 113 ? 8.929 16.217 -11.368 1.00 62.88 113 LYS A N 1
ATOM 917 C CA . LYS A 1 113 ? 9.858 17.341 -11.167 1.00 62.88 113 LYS A CA 1
ATOM 918 C C . LYS A 1 113 ? 11.144 17.218 -11.990 1.00 62.88 113 LYS A C 1
ATOM 920 O O . LYS A 1 113 ? 11.871 18.204 -12.067 1.00 62.88 113 LYS A O 1
ATOM 925 N N . ASN A 1 114 ? 11.410 16.039 -12.551 1.00 50.84 114 ASN A N 1
ATOM 926 C CA . ASN A 1 114 ? 12.545 15.759 -13.430 1.00 50.84 114 ASN A CA 1
ATOM 927 C C . ASN A 1 114 ? 12.102 15.800 -14.892 1.00 50.84 114 ASN A C 1
ATOM 929 O O . ASN A 1 114 ? 12.944 16.189 -15.726 1.00 50.84 114 ASN A O 1
#

Sequence (114 aa):
MFQWFWNLFGEKEEIDGYKPKDRLLFSYFNGEKTIKADPMVLHRKLMEVGTELSLDMQVASSPSKDRIKAQIAMVEKIQGIFSLKKYEDGGLTEVECGELLDNFMDWCNKLKKN

Radius of gyration: 22.58 Å; chains: 1; bounding box: 51×31×74 Å

pLDDT: mean 86.0, std 16.65, range [43.62, 98.0]

Foldseek 3Di:
DPPVVVCVPPDPPPPPDDDPVNQDWDWDDFLPDIDTHRLVQLVVLCVVCVVLLVVLVVLLPDPDPCNVVSLVVNLVSLCVSVVHDDVVVRGDDSVVSVVVVVVSVVVVVVVVVD